Protein AF-A0A452FRI9-F1 (afdb_monomer_lite)

Sequence (62 aa):
MVQPEYRIYEMNKRLQSRTEDSDNLWWDAFATEFFEDDATLTLSFCLEDGPKRYSKKAVYFL

Organism: Capra hircus (NCBI:txid9925)

Foldseek 3Di:
DDDPVVLVVVLVVLVVPDDPPQDQVSQQVSCVSNHDQQDKDKDWDADPVGIDIDIDTGRHGD

Secondary structure (DSSP, 8-state):
---HHHHHHHHHHHHHT--TT--HHHHHHHHHHHS-TT-EEEEEEEETTEEEEEEEES----

Structure (mmCIF, N/CA/C/O backbone):
data_AF-A0A452FRI9-F1
#
_entry.id   AF-A0A452FRI9-F1
#
loop_
_atom_site.group_PDB
_atom_site.id
_atom_site.type_symbol
_atom_site.label_atom_id
_atom_site.label_alt_id
_atom_site.label_comp_id
_atom_site.label_asym_id
_atom_site.label_entity_id
_atom_site.label_seq_id
_atom_site.pdbx_PDB_ins_code
_atom_site.Cartn_x
_atom_site.Cartn_y
_atom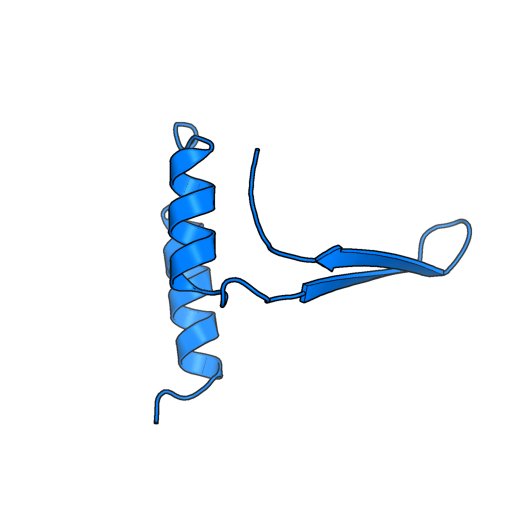_site.Cartn_z
_atom_site.occupancy
_atom_site.B_iso_or_equiv
_atom_site.auth_seq_id
_atom_site.auth_comp_id
_atom_site.auth_asym_id
_atom_site.auth_atom_id
_atom_site.pdbx_PDB_model_num
ATOM 1 N N . MET A 1 1 ? 2.012 -23.962 2.380 1.00 57.56 1 MET A N 1
ATOM 2 C CA . MET A 1 1 ? 1.473 -22.731 2.993 1.00 57.56 1 MET A CA 1
ATOM 3 C C . MET A 1 1 ? 2.593 -21.713 3.012 1.00 57.56 1 MET A C 1
ATOM 5 O O . MET A 1 1 ? 3.636 -22.013 3.578 1.00 57.56 1 MET A O 1
ATOM 9 N N . VAL A 1 2 ? 2.432 -20.583 2.325 1.00 71.88 2 VAL A N 1
ATOM 10 C CA . VAL A 1 2 ? 3.416 -19.497 2.398 1.00 71.88 2 VAL A CA 1
ATOM 11 C C . VAL A 1 2 ? 3.280 -18.852 3.777 1.00 71.88 2 VAL A C 1
ATOM 13 O O . VAL A 1 2 ? 2.167 -18.541 4.192 1.00 71.88 2 VAL A O 1
ATOM 16 N N . GLN A 1 3 ? 4.386 -18.717 4.505 1.00 89.75 3 GLN A N 1
ATOM 17 C CA . GLN A 1 3 ? 4.384 -18.084 5.823 1.00 89.75 3 GLN A CA 1
ATOM 18 C C . GLN A 1 3 ? 4.099 -16.575 5.682 1.00 89.75 3 GLN A C 1
ATOM 20 O O . GLN A 1 3 ? 4.645 -15.954 4.762 1.00 89.75 3 GLN A O 1
ATOM 25 N N . PRO A 1 4 ? 3.264 -15.968 6.547 1.00 92.50 4 PRO A N 1
ATOM 26 C CA . PRO A 1 4 ? 2.952 -14.537 6.491 1.00 92.50 4 PRO A CA 1
ATOM 27 C C . PRO A 1 4 ? 4.196 -13.640 6.457 1.00 92.50 4 PRO A C 1
ATOM 29 O O . PRO A 1 4 ? 4.246 -12.661 5.718 1.00 92.50 4 PRO A O 1
ATOM 32 N N . GLU A 1 5 ? 5.240 -14.017 7.186 1.00 95.69 5 GLU A N 1
ATOM 33 C CA . GLU A 1 5 ? 6.521 -13.317 7.254 1.00 95.69 5 GLU A CA 1
ATOM 34 C C . GLU A 1 5 ? 7.208 -13.258 5.885 1.00 95.69 5 GLU A C 1
ATOM 36 O O . GLU A 1 5 ? 7.767 -12.229 5.506 1.00 95.69 5 GLU A O 1
ATOM 41 N N . TYR A 1 6 ? 7.116 -14.340 5.107 1.00 95.38 6 TYR A N 1
ATOM 42 C CA . TYR A 1 6 ? 7.666 -14.382 3.755 1.00 95.38 6 TYR A CA 1
ATOM 43 C C . TYR A 1 6 ? 6.890 -13.470 2.796 1.00 95.38 6 TYR A C 1
ATOM 45 O O . TYR A 1 6 ? 7.492 -12.815 1.948 1.00 95.38 6 TYR A O 1
ATOM 53 N N . ARG A 1 7 ? 5.564 -13.349 2.962 1.00 94.81 7 ARG A N 1
ATOM 54 C CA . ARG A 1 7 ? 4.757 -12.388 2.184 1.00 94.81 7 ARG A CA 1
ATOM 55 C C . ARG A 1 7 ? 5.165 -10.947 2.484 1.00 94.81 7 ARG A C 1
ATOM 57 O O . ARG A 1 7 ? 5.300 -10.158 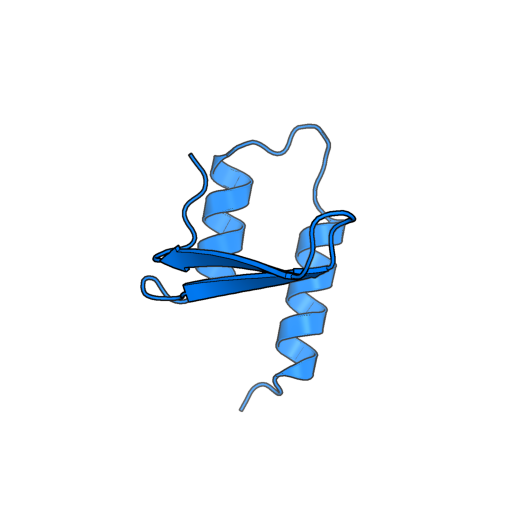1.554 1.00 94.81 7 ARG A O 1
ATOM 64 N N . ILE A 1 8 ? 5.424 -10.619 3.752 1.00 96.38 8 ILE A N 1
ATOM 65 C CA . ILE A 1 8 ? 5.934 -9.295 4.140 1.00 96.38 8 ILE A CA 1
ATOM 66 C C . ILE A 1 8 ? 7.337 -9.048 3.569 1.00 96.38 8 ILE A C 1
ATOM 68 O O . ILE A 1 8 ? 7.618 -7.946 3.100 1.00 96.38 8 ILE A O 1
ATOM 72 N N . TYR A 1 9 ? 8.209 -10.061 3.561 1.00 96.88 9 TYR A N 1
ATOM 73 C CA . TYR A 1 9 ? 9.529 -9.961 2.936 1.00 96.88 9 TYR A CA 1
ATOM 74 C C . TYR A 1 9 ? 9.438 -9.618 1.439 1.00 96.88 9 TYR A C 1
ATOM 76 O O . TYR A 1 9 ? 10.068 -8.654 1.000 1.00 96.88 9 TYR A O 1
ATOM 84 N N . GLU A 1 10 ? 8.623 -10.342 0.667 1.00 97.50 10 GLU A N 1
ATOM 85 C CA . GLU A 1 10 ? 8.434 -10.066 -0.765 1.00 97.50 10 GLU A CA 1
ATOM 86 C C . GLU A 1 10 ? 7.785 -8.691 -1.003 1.00 97.50 10 GLU A C 1
ATOM 88 O O . GLU A 1 10 ? 8.222 -7.953 -1.886 1.00 97.50 10 GLU A O 1
ATOM 93 N N . MET A 1 11 ? 6.827 -8.283 -0.159 1.00 97.06 11 MET A N 1
ATOM 94 C CA . MET A 1 11 ? 6.222 -6.946 -0.220 1.00 97.06 11 MET A CA 1
ATOM 95 C C . MET A 1 11 ? 7.271 -5.841 -0.038 1.00 97.06 11 MET A C 1
ATOM 97 O O . MET A 1 11 ? 7.338 -4.899 -0.829 1.00 97.06 11 MET A O 1
ATOM 101 N N . ASN A 1 12 ? 8.145 -5.979 0.961 1.00 97.81 12 ASN A N 1
ATOM 102 C CA . ASN A 1 12 ? 9.235 -5.033 1.201 1.00 97.81 12 ASN A CA 1
ATOM 103 C C . ASN A 1 12 ? 10.232 -5.002 0.036 1.00 97.81 12 ASN A C 1
ATOM 105 O O . ASN A 1 12 ? 10.677 -3.930 -0.372 1.00 97.81 12 ASN A O 1
ATOM 109 N N . LYS A 1 13 ? 10.558 -6.165 -0.534 1.00 97.94 13 LYS A N 1
ATOM 110 C CA . LYS A 1 13 ? 11.436 -6.275 -1.703 1.00 97.94 13 LYS A CA 1
ATOM 111 C C . LYS A 1 13 ? 10.834 -5.584 -2.931 1.00 97.94 13 LYS A C 1
ATOM 113 O O . LYS A 1 13 ? 11.541 -4.857 -3.630 1.00 97.94 13 LYS A O 1
ATOM 118 N N . ARG A 1 14 ? 9.527 -5.738 -3.172 1.00 97.69 14 ARG A N 1
ATOM 119 C CA . ARG A 1 14 ? 8.817 -5.032 -4.247 1.00 97.69 14 ARG A CA 1
ATOM 120 C C . ARG A 1 14 ? 8.855 -3.517 -4.032 1.00 97.69 14 ARG A C 1
ATOM 122 O O . ARG A 1 14 ? 9.164 -2.791 -4.975 1.00 97.69 14 ARG A O 1
ATOM 129 N N . LEU A 1 15 ? 8.650 -3.041 -2.802 1.00 97.25 15 LEU A N 1
ATOM 130 C CA . LEU A 1 15 ? 8.760 -1.616 -2.458 1.00 97.25 15 LEU A CA 1
ATOM 131 C C . LEU A 1 15 ? 10.170 -1.048 -2.691 1.00 97.25 15 LEU A C 1
ATOM 133 O O . LEU A 1 15 ? 10.293 0.067 -3.187 1.00 97.25 15 LEU A O 1
ATOM 137 N N . GLN A 1 16 ? 11.229 -1.811 -2.404 1.00 97.62 16 GLN A N 1
ATOM 138 C CA . GLN A 1 16 ? 12.619 -1.397 -2.656 1.00 97.62 16 GLN A CA 1
ATOM 139 C C . GLN A 1 16 ? 12.954 -1.254 -4.148 1.00 97.62 16 GLN A C 1
ATOM 141 O O . GLN A 1 16 ? 13.874 -0.520 -4.495 1.00 97.62 16 GLN A O 1
ATOM 146 N N . SER A 1 17 ? 12.216 -1.934 -5.032 1.00 94.75 17 SER A N 1
ATOM 147 C CA . SER A 1 17 ? 12.383 -1.817 -6.490 1.00 94.75 17 SER A CA 1
ATOM 148 C C . SER A 1 17 ? 11.702 -0.588 -7.101 1.00 94.75 17 SER A C 1
ATOM 150 O O . SER A 1 17 ? 11.825 -0.357 -8.303 1.00 94.75 17 SER A O 1
ATOM 152 N N . ARG A 1 18 ? 10.949 0.182 -6.303 1.00 97.00 18 ARG A N 1
ATOM 153 C CA . ARG A 1 18 ? 10.270 1.389 -6.773 1.00 97.00 18 ARG A CA 1
ATOM 154 C C . ARG A 1 18 ? 11.297 2.447 -7.176 1.00 97.00 18 ARG A C 1
ATOM 156 O O . ARG A 1 18 ? 12.203 2.766 -6.411 1.00 97.00 18 ARG A O 1
ATOM 163 N N . THR A 1 19 ? 11.104 3.021 -8.354 1.00 95.94 19 THR A N 1
ATOM 164 C CA . THR A 1 19 ? 11.899 4.138 -8.877 1.00 95.94 19 THR A CA 1
ATOM 165 C C . THR A 1 19 ? 11.094 5.436 -8.830 1.00 95.94 19 THR A C 1
ATOM 167 O O . THR A 1 19 ? 9.889 5.425 -8.569 1.00 95.94 19 THR A O 1
ATOM 170 N N . GLU A 1 20 ? 11.748 6.567 -9.092 1.00 94.38 20 GLU A N 1
ATOM 171 C CA . GLU A 1 20 ? 11.077 7.873 -9.183 1.00 94.38 20 GLU A CA 1
ATOM 172 C C . GLU A 1 20 ? 10.070 7.937 -10.345 1.00 94.38 20 GLU A C 1
ATOM 174 O O . GLU A 1 20 ? 9.049 8.606 -10.220 1.00 94.38 20 GLU A O 1
ATOM 179 N N . ASP A 1 21 ? 10.294 7.160 -11.409 1.00 95.00 21 ASP A N 1
ATOM 180 C CA . ASP A 1 21 ? 9.415 7.071 -12.587 1.00 95.00 21 ASP A CA 1
ATOM 181 C C . ASP A 1 21 ? 8.210 6.126 -12.402 1.00 95.00 21 ASP A C 1
ATOM 183 O O . ASP A 1 21 ? 7.451 5.891 -13.341 1.00 95.00 21 ASP A O 1
ATOM 187 N N . SER A 1 22 ? 8.044 5.521 -11.221 1.00 94.81 22 SER A N 1
ATOM 188 C CA . SER A 1 22 ? 6.928 4.602 -10.960 1.00 94.81 22 SER A CA 1
ATOM 189 C C . SER A 1 22 ? 5.607 5.373 -10.833 1.00 94.81 22 SER A C 1
ATOM 191 O O . SER A 1 22 ? 5.435 6.164 -9.904 1.00 94.81 22 SER A O 1
ATOM 193 N N . ASP A 1 23 ? 4.682 5.117 -11.756 1.00 93.88 23 ASP A N 1
ATOM 194 C CA . ASP A 1 23 ? 3.386 5.787 -11.886 1.00 93.88 23 ASP A CA 1
ATOM 195 C C . ASP A 1 23 ? 2.251 5.068 -11.124 1.00 93.88 23 ASP A C 1
ATOM 197 O O . ASP A 1 23 ? 2.477 4.162 -10.316 1.00 93.88 23 ASP A O 1
ATOM 201 N N . ASN A 1 24 ? 1.003 5.476 -11.369 1.00 92.00 24 ASN A N 1
ATOM 202 C CA . ASN A 1 24 ? -0.172 4.874 -10.733 1.00 92.00 24 ASN A CA 1
ATOM 203 C C . ASN A 1 24 ? -0.371 3.401 -11.129 1.00 92.00 24 ASN A C 1
ATOM 205 O O . ASN A 1 24 ? -0.773 2.601 -10.287 1.00 92.00 24 ASN A O 1
ATOM 209 N N . LEU A 1 25 ? 0.007 3.001 -12.351 1.00 93.19 25 LEU A N 1
ATOM 210 C CA . LEU A 1 25 ? -0.091 1.604 -12.792 1.00 93.19 25 LEU A CA 1
ATOM 211 C C . LEU A 1 25 ? 0.845 0.693 -11.995 1.00 93.19 25 LEU A C 1
ATOM 213 O O . LEU A 1 25 ? 0.513 -0.461 -11.721 1.00 93.19 25 LEU A O 1
ATOM 217 N N . TRP A 1 26 ? 2.008 1.206 -11.586 1.00 94.94 26 TRP A N 1
ATOM 218 C CA . TRP A 1 26 ? 2.903 0.475 -10.692 1.00 94.94 26 TRP A CA 1
ATOM 219 C C . TRP A 1 26 ? 2.243 0.190 -9.339 1.00 94.94 26 TRP A C 1
ATOM 221 O O . TRP A 1 26 ? 2.385 -0.917 -8.811 1.00 94.94 26 TRP A O 1
ATOM 231 N N . TRP A 1 27 ? 1.525 1.173 -8.786 1.00 93.38 27 TRP A N 1
ATOM 232 C CA . TRP A 1 27 ? 0.821 1.035 -7.511 1.00 93.38 27 TRP A CA 1
ATOM 233 C C . TRP A 1 27 ? -0.368 0.085 -7.602 1.00 93.38 27 TRP A C 1
ATOM 235 O O . TRP A 1 27 ? -0.555 -0.714 -6.686 1.00 93.38 27 TRP A O 1
ATOM 245 N N . ASP A 1 28 ? -1.111 0.107 -8.707 1.00 92.56 28 ASP A N 1
ATOM 246 C CA . ASP A 1 28 ? -2.187 -0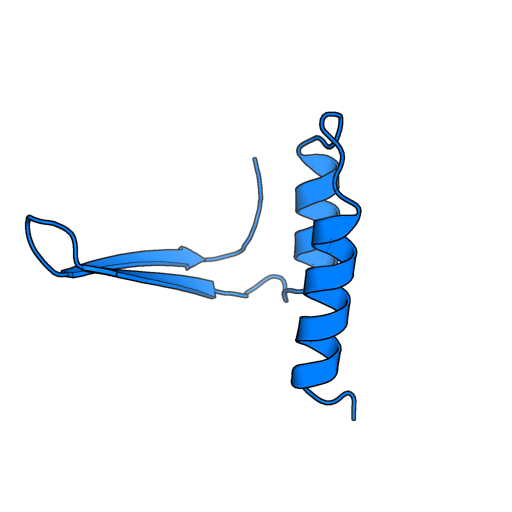.855 -8.952 1.00 92.56 28 ASP A CA 1
ATOM 247 C C . ASP A 1 28 ? -1.641 -2.284 -9.061 1.00 92.56 28 ASP A C 1
ATOM 249 O O . ASP A 1 28 ? -2.131 -3.187 -8.385 1.00 92.56 28 ASP A O 1
ATOM 253 N N . ALA A 1 29 ? -0.554 -2.490 -9.815 1.00 93.69 29 ALA A N 1
ATOM 254 C CA . ALA A 1 29 ? 0.097 -3.797 -9.907 1.00 93.69 29 ALA A CA 1
ATOM 255 C C . ALA A 1 29 ? 0.616 -4.285 -8.542 1.00 93.69 29 ALA A C 1
ATOM 257 O O . ALA A 1 29 ? 0.476 -5.462 -8.209 1.00 93.69 29 ALA A O 1
ATOM 258 N N . PHE A 1 30 ? 1.189 -3.385 -7.734 1.00 95.38 30 PHE A N 1
ATOM 259 C CA . PHE A 1 30 ? 1.589 -3.686 -6.358 1.00 95.38 30 PHE A CA 1
ATOM 260 C C . PHE A 1 30 ? 0.384 -4.085 -5.494 1.00 95.38 30 PHE A C 1
ATOM 262 O O . PHE A 1 30 ? 0.451 -5.069 -4.759 1.00 95.38 30 PHE A O 1
ATOM 269 N N . ALA A 1 31 ? -0.727 -3.350 -5.580 1.00 93.62 31 ALA A N 1
ATOM 270 C CA . ALA A 1 31 ? -1.927 -3.637 -4.805 1.00 93.62 31 ALA A CA 1
ATOM 271 C C . ALA A 1 31 ? -2.484 -5.029 -5.123 1.00 93.62 31 ALA A C 1
ATOM 273 O O . ALA A 1 31 ? -2.691 -5.820 -4.206 1.00 93.62 31 ALA A O 1
ATOM 274 N N . THR A 1 32 ? -2.633 -5.352 -6.411 1.00 93.06 32 THR A N 1
ATOM 275 C CA . THR A 1 32 ? -3.129 -6.655 -6.881 1.00 93.06 32 THR A CA 1
ATOM 276 C C . THR A 1 32 ? -2.234 -7.823 -6.450 1.00 93.06 32 THR A C 1
ATOM 278 O O . THR A 1 32 ? -2.717 -8.929 -6.231 1.00 93.06 32 THR A O 1
ATOM 281 N N . GLU A 1 33 ? -0.923 -7.612 -6.305 1.00 95.25 33 GLU A N 1
ATOM 282 C CA . GLU A 1 33 ? 0.010 -8.668 -5.889 1.00 95.25 33 GLU A CA 1
ATOM 283 C C . GLU A 1 33 ? -0.108 -9.024 -4.388 1.00 95.25 33 GLU A C 1
ATOM 285 O O . GLU A 1 33 ? 0.092 -10.182 -3.979 1.00 95.25 33 GLU A O 1
ATOM 290 N N . PHE A 1 34 ? -0.420 -8.033 -3.545 1.00 94.19 34 PHE A N 1
ATOM 291 C CA . PHE A 1 34 ? -0.347 -8.164 -2.084 1.00 94.19 34 PHE A CA 1
ATOM 292 C C . PHE A 1 34 ? -1.690 -8.110 -1.357 1.00 94.19 34 PHE A C 1
ATOM 294 O O . PHE A 1 34 ? -1.753 -8.560 -0.209 1.00 94.19 34 PHE A O 1
ATOM 301 N N . PHE A 1 35 ? -2.750 -7.631 -2.003 1.00 93.56 35 PHE A N 1
ATOM 302 C CA . PHE A 1 35 ? -4.072 -7.466 -1.413 1.00 93.56 35 PHE A CA 1
ATOM 303 C C . PHE A 1 35 ? -5.145 -8.142 -2.268 1.00 93.56 35 PHE A C 1
ATOM 305 O O . PHE A 1 35 ? -5.086 -8.119 -3.492 1.00 93.56 35 PHE A O 1
ATOM 312 N N . GLU A 1 36 ? -6.140 -8.717 -1.598 1.00 92.44 36 GLU A N 1
ATOM 313 C CA . GLU A 1 36 ? -7.385 -9.152 -2.237 1.00 92.44 36 GLU A CA 1
ATOM 314 C C . GLU A 1 36 ? -8.213 -7.926 -2.664 1.00 92.44 36 GLU A C 1
ATOM 316 O O . GLU A 1 36 ? -8.093 -6.847 -2.071 1.00 92.44 36 GLU A O 1
ATOM 321 N N . ASP A 1 37 ? -9.106 -8.093 -3.641 1.00 89.25 37 ASP A N 1
ATOM 322 C CA . ASP A 1 37 ? -9.939 -7.000 -4.172 1.00 89.25 37 ASP A CA 1
ATOM 323 C C . ASP A 1 37 ? -10.828 -6.332 -3.102 1.00 89.25 37 ASP A C 1
ATOM 325 O O . ASP A 1 37 ? -11.142 -5.142 -3.186 1.00 89.25 37 ASP A O 1
ATOM 329 N N . ASP A 1 38 ? -11.219 -7.075 -2.064 1.00 91.62 38 ASP A N 1
ATOM 330 C CA . ASP A 1 38 ? -12.049 -6.602 -0.953 1.00 91.62 38 ASP A CA 1
ATOM 331 C C . ASP A 1 38 ? -11.245 -6.218 0.304 1.00 91.62 38 ASP A C 1
ATOM 333 O O . ASP A 1 38 ? -11.821 -5.902 1.356 1.00 91.62 38 ASP A O 1
ATOM 337 N N . ALA A 1 39 ? -9.913 -6.180 0.201 1.00 93.25 39 ALA A N 1
ATOM 338 C CA . ALA A 1 39 ? -9.046 -5.837 1.316 1.00 93.25 39 ALA A CA 1
ATOM 339 C C . ALA A 1 39 ? -9.369 -4.446 1.888 1.00 93.25 39 ALA A C 1
ATOM 341 O O . ALA A 1 39 ? -9.676 -3.478 1.183 1.00 93.25 39 ALA A O 1
ATOM 342 N N . THR A 1 40 ? -9.267 -4.330 3.213 1.00 93.12 40 THR A N 1
ATOM 343 C CA . THR A 1 40 ? -9.451 -3.067 3.935 1.00 93.12 40 THR A CA 1
ATOM 344 C C . THR A 1 40 ? -8.157 -2.679 4.637 1.00 93.12 40 THR A C 1
ATOM 346 O O . THR A 1 40 ? -7.677 -3.404 5.507 1.00 93.12 40 THR A O 1
ATOM 349 N N . LEU A 1 41 ? -7.625 -1.499 4.313 1.00 93.00 41 LEU A N 1
ATOM 350 C CA . LEU A 1 41 ? -6.475 -0.921 5.006 1.00 93.00 41 LEU A CA 1
ATOM 351 C C . LEU A 1 41 ? -6.967 0.017 6.108 1.00 93.00 41 LEU A C 1
ATOM 353 O O . LEU A 1 41 ? -7.725 0.949 5.840 1.00 93.00 41 LEU A O 1
ATOM 357 N N . THR A 1 42 ? -6.522 -0.212 7.344 1.00 94.31 42 THR A N 1
ATOM 358 C CA . THR A 1 42 ? -6.807 0.673 8.480 1.00 94.31 42 THR A CA 1
ATOM 359 C C . THR A 1 42 ? -5.511 1.198 9.077 1.00 94.31 42 THR A C 1
ATOM 361 O O . THR A 1 42 ? -4.662 0.421 9.504 1.00 94.31 42 THR A O 1
ATOM 364 N N . LEU A 1 43 ? -5.383 2.521 9.143 1.00 94.25 43 LEU A N 1
ATOM 365 C CA . LEU A 1 43 ? -4.272 3.223 9.778 1.00 94.25 43 LEU A CA 1
ATOM 366 C C . LEU A 1 43 ? -4.768 3.883 11.062 1.00 94.25 43 LEU A C 1
ATOM 368 O O . LEU A 1 43 ? -5.775 4.592 11.048 1.00 94.25 43 LEU A O 1
ATOM 372 N N . SER A 1 44 ? -4.058 3.645 12.164 1.00 95.25 44 SER A N 1
ATOM 373 C CA . SER A 1 44 ? -4.321 4.275 13.461 1.00 95.25 44 SER A CA 1
ATOM 374 C C . SER A 1 44 ? -3.050 4.950 13.955 1.00 95.25 44 SER A C 1
ATOM 376 O O . SER A 1 44 ? -1.991 4.327 13.956 1.00 95.25 44 SER A O 1
ATOM 378 N N . PHE A 1 45 ? -3.148 6.208 14.367 1.00 93.75 45 PHE A N 1
ATOM 379 C CA . PHE A 1 45 ? -2.013 6.971 14.882 1.00 93.75 45 PHE A CA 1
ATOM 380 C C . PHE A 1 45 ? -2.478 8.041 15.868 1.00 93.75 45 PHE A C 1
ATOM 382 O O . PHE A 1 45 ? -3.619 8.500 15.815 1.00 93.75 45 PHE A O 1
ATOM 389 N N . CYS A 1 46 ? -1.593 8.430 16.782 1.00 92.69 46 CYS A N 1
ATOM 390 C CA . CYS A 1 46 ? -1.837 9.518 17.721 1.00 92.69 46 CYS A CA 1
ATOM 391 C C . CYS A 1 46 ? -1.268 10.813 17.142 1.00 92.69 46 CYS A C 1
ATOM 393 O O . CYS A 1 46 ? -0.064 10.899 16.906 1.00 92.69 46 CYS A O 1
ATOM 395 N N . LEU A 1 47 ? -2.134 11.795 16.907 1.00 92.88 47 LEU A N 1
ATOM 396 C CA . LEU A 1 47 ? -1.750 13.162 16.574 1.00 92.88 47 LEU A CA 1
ATOM 397 C C . LEU A 1 47 ? -1.774 14.039 17.831 1.00 92.88 47 LEU A C 1
ATOM 39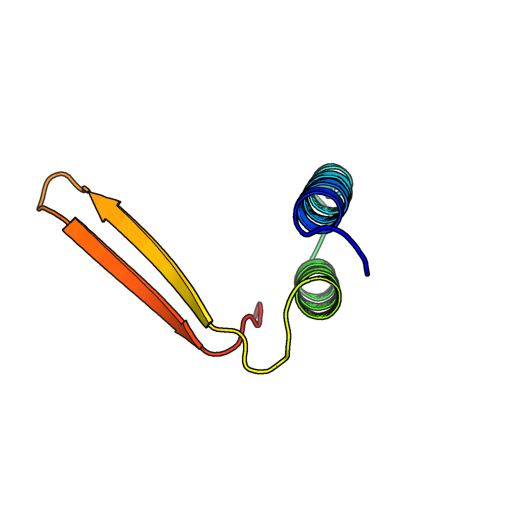9 O O . LEU A 1 47 ? -2.245 13.617 18.889 1.00 92.88 47 LEU A O 1
ATOM 403 N N . GLU A 1 48 ? -1.299 15.277 17.703 1.00 93.88 48 GLU A N 1
ATOM 404 C CA . GLU A 1 48 ? -1.330 16.281 18.775 1.00 93.88 48 GLU A CA 1
ATOM 405 C C . GLU A 1 48 ? -2.754 16.555 19.295 1.00 93.88 48 GLU A C 1
ATOM 407 O O . GLU A 1 48 ? -2.933 16.866 20.470 1.00 93.88 48 GLU A O 1
ATOM 412 N N . ASP A 1 49 ? -3.777 16.374 18.454 1.00 94.25 49 ASP A N 1
ATOM 413 C CA . ASP A 1 49 ? -5.194 16.518 18.805 1.00 94.25 49 ASP A CA 1
ATOM 414 C C . ASP A 1 49 ? -5.870 15.195 19.224 1.00 94.25 49 ASP A C 1
ATOM 416 O O . ASP A 1 49 ? -7.085 15.150 19.435 1.00 94.25 49 ASP A O 1
ATOM 420 N N . GLY A 1 50 ? -5.095 14.113 19.365 1.00 94.81 50 GLY A N 1
ATOM 421 C CA . GLY A 1 50 ? -5.548 12.813 19.856 1.00 94.81 50 GLY A CA 1
ATOM 422 C C . GLY A 1 50 ? -5.495 11.679 18.822 1.00 94.81 50 GLY A C 1
ATOM 423 O O . GLY A 1 50 ? -4.910 11.808 17.743 1.00 94.81 50 GLY A O 1
ATOM 424 N N . PRO A 1 51 ? -6.074 10.509 19.149 1.00 96.38 51 PRO A N 1
ATOM 425 C CA . PRO A 1 51 ? -6.031 9.341 18.278 1.00 96.38 51 PRO A CA 1
ATOM 426 C C . PRO A 1 51 ? -6.908 9.536 17.036 1.00 96.38 51 PRO A C 1
ATOM 428 O O . PRO A 1 51 ? -8.096 9.854 17.130 1.00 96.38 51 PRO A O 1
ATOM 431 N N . LYS A 1 52 ? -6.337 9.278 15.860 1.00 96.31 52 LYS A N 1
ATOM 432 C CA . LYS A 1 52 ? -7.041 9.247 14.576 1.00 96.31 52 LYS A CA 1
ATOM 433 C C . LYS A 1 52 ? -7.028 7.842 13.995 1.00 96.31 52 LYS A C 1
ATOM 435 O O . LYS A 1 52 ? -6.061 7.095 14.150 1.00 96.31 52 LYS A O 1
ATOM 440 N N . ARG A 1 53 ? -8.110 7.500 13.292 1.00 95.75 53 ARG A N 1
ATOM 441 C CA . ARG A 1 53 ? -8.255 6.241 12.561 1.00 95.75 53 ARG A CA 1
ATOM 442 C C . ARG A 1 53 ? -8.835 6.501 11.178 1.00 95.75 53 ARG A C 1
ATOM 444 O O . ARG A 1 53 ? -9.911 7.083 11.067 1.00 95.75 53 ARG A O 1
ATOM 451 N N . TYR A 1 54 ? -8.148 6.012 10.155 1.00 92.56 54 TYR A N 1
ATOM 452 C CA . TYR A 1 54 ? -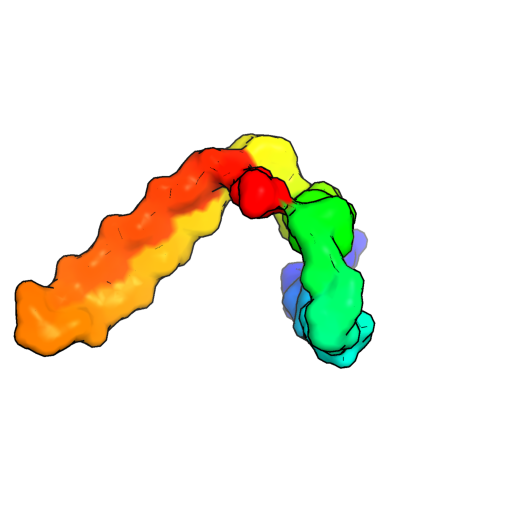8.576 6.078 8.762 1.00 92.56 54 TYR A CA 1
ATOM 453 C C . TYR A 1 54 ? -8.695 4.662 8.218 1.00 92.56 54 TYR A C 1
ATOM 455 O O . TYR A 1 54 ? -7.770 3.866 8.369 1.00 92.56 54 TYR A O 1
ATOM 463 N N . SER A 1 55 ? -9.821 4.356 7.580 1.00 92.69 55 SER A N 1
ATOM 464 C CA . SER A 1 55 ? -10.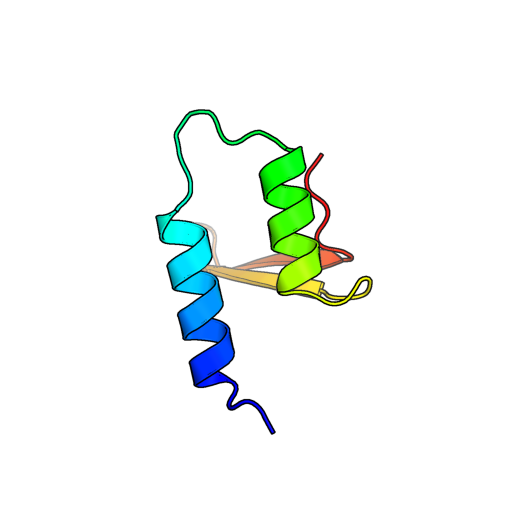051 3.062 6.941 1.00 92.69 55 SER A CA 1
ATOM 465 C C . SER A 1 55 ? -10.431 3.278 5.485 1.00 92.69 55 SER A C 1
ATOM 467 O O . SER A 1 55 ? -11.382 4.007 5.200 1.00 92.69 55 SER A O 1
ATOM 469 N N . LYS A 1 56 ? -9.708 2.631 4.570 1.00 88.69 56 LYS A N 1
ATOM 470 C CA . LYS A 1 56 ? -10.026 2.607 3.140 1.00 88.69 56 LYS A CA 1
ATOM 471 C C . LYS A 1 56 ? -10.441 1.192 2.752 1.00 88.69 56 LYS A C 1
ATOM 473 O O . LYS A 1 56 ? -9.694 0.243 2.989 1.00 88.69 56 LYS A O 1
ATOM 478 N N . LYS A 1 57 ? -11.643 1.070 2.187 1.00 79.94 57 LYS A N 1
ATOM 479 C CA . LYS A 1 57 ? -12.121 -0.163 1.554 1.00 79.94 57 LYS A CA 1
ATOM 480 C C . LYS A 1 57 ? -11.614 -0.202 0.120 1.00 79.94 57 LYS A C 1
ATOM 482 O O . LYS A 1 57 ? -11.755 0.808 -0.566 1.00 79.94 57 LYS A O 1
ATOM 487 N N . ALA A 1 58 ? -11.085 -1.354 -0.278 1.00 73.75 58 ALA A N 1
ATOM 488 C CA . ALA A 1 58 ? -10.497 -1.626 -1.579 1.00 73.75 58 ALA A CA 1
ATOM 489 C C . ALA A 1 58 ? -9.282 -0.726 -1.890 1.00 73.75 58 ALA A C 1
ATOM 491 O O . ALA A 1 58 ? -9.365 0.498 -2.056 1.00 73.75 58 ALA A O 1
ATOM 492 N N . VAL A 1 59 ? -8.101 -1.342 -1.879 1.00 69.19 59 VAL A N 1
ATOM 493 C CA . VAL A 1 59 ? -6.811 -0.654 -2.007 1.00 69.19 59 VAL A CA 1
ATOM 494 C C . VAL A 1 59 ? -6.538 -0.359 -3.486 1.00 69.19 59 VAL A C 1
ATOM 496 O O . VAL A 1 59 ? -5.734 -1.022 -4.119 1.00 69.19 59 VAL A O 1
ATOM 499 N N . TYR A 1 60 ? -7.229 0.641 -4.038 1.00 66.69 60 TYR A N 1
ATOM 500 C CA . TYR A 1 60 ? -6.974 1.167 -5.387 1.00 66.69 60 TYR A CA 1
ATOM 501 C C . TYR A 1 60 ? -6.204 2.489 -5.319 1.00 66.69 60 TYR A C 1
ATOM 503 O O . TYR A 1 60 ? -6.466 3.308 -4.420 1.00 66.69 60 TYR A O 1
ATOM 511 N N . PHE A 1 61 ? -5.288 2.722 -6.257 1.00 62.09 61 PHE A N 1
ATOM 512 C CA . PHE A 1 61 ? -4.504 3.951 -6.349 1.00 62.09 61 PHE A CA 1
ATOM 513 C C . PHE A 1 61 ? -4.935 4.716 -7.612 1.00 62.09 61 PHE A C 1
ATOM 515 O O . PHE A 1 61 ? -4.793 4.221 -8.719 1.00 62.09 61 PHE A O 1
ATOM 522 N N . LEU A 1 62 ? -5.558 5.890 -7.430 1.00 58.12 62 LEU A N 1
ATOM 523 C CA . LEU A 1 62 ? -6.072 6.732 -8.524 1.00 58.12 62 LEU A CA 1
ATOM 524 C C . LEU A 1 62 ? -4.962 7.565 -9.160 1.00 58.12 62 LEU A C 1
ATOM 526 O O . LEU A 1 62 ? -4.168 8.151 -8.388 1.00 58.12 62 LEU A O 1
#

InterPro domains:
  IPR029005 LIM-domain binding protein/SEUSS [PTHR10378] (6-53)
  IPR060717 LIM-domain binding protein, DD and LCCD [PF01803] (7-55)

pLDDT: mean 90.89, std 9.62, range [57.56, 97.94]

Radius of gyration: 14.19 Å; chains: 1; bounding box: 25×39×33 Å